Protein AF-A0AAE6W4R7-F1 (afdb_monome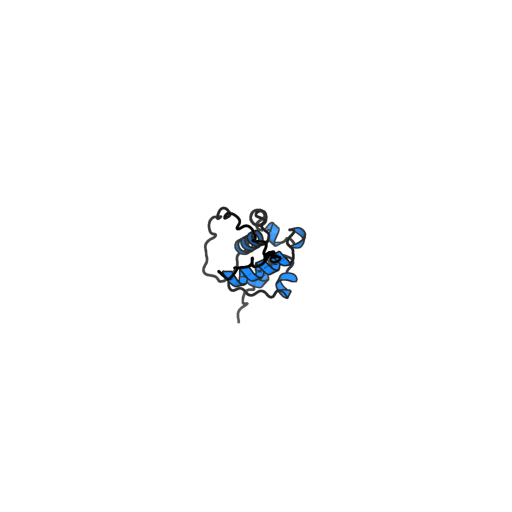r_lite)

Radius of gyration: 25.44 Å; chains: 1; bounding box: 71×33×83 Å

Secondary structure (DSSP, 8-state):
-----PPPPP-----------------PPP----------SS-PPPHHHHHHHHHHHH--THHHHHTTGGGGS-TTTTT--HHHHHHHHHHHHHHH-----HHHHHH--SHHHHHHHHT------

Sequence (125 aa):
MPPVEGPRPRARRRRLQLGRHRRAHPLKPPLPVLPPTEKGPFRMLSSDQLLQILSECSGDEQALAQGDDILDREFEVLGYDSLVLLETSAQLKHRYDIDIPEDVIRDLKTPRAVLEYVNVPASRD

Structure (mmCIF, N/CA/C/O backbone):
data_AF-A0AAE6W4R7-F1
#
_entry.id   AF-A0AAE6W4R7-F1
#
loop_
_atom_site.group_PDB
_atom_site.id
_atom_site.type_symbol
_atom_site.label_atom_id
_atom_site.label_alt_id
_atom_site.label_comp_id
_atom_site.label_asym_id
_atom_site.label_entity_id
_atom_site.label_seq_id
_atom_site.pdbx_PDB_ins_code
_atom_site.Cartn_x
_atom_site.Cartn_y
_atom_site.Cartn_z
_atom_site.occupancy
_atom_site.B_iso_or_equiv
_atom_site.auth_seq_id
_atom_site.auth_comp_id
_atom_site.auth_asym_id
_atom_site.auth_atom_id
_atom_site.pdbx_PDB_model_num
ATOM 1 N N . MET A 1 1 ? 43.402 11.673 67.553 1.00 47.09 1 MET A N 1
ATOM 2 C CA . MET A 1 1 ? 44.033 10.525 66.858 1.00 47.09 1 MET A CA 1
ATOM 3 C C . MET A 1 1 ? 43.258 9.262 67.221 1.00 47.09 1 MET A C 1
ATOM 5 O O . MET A 1 1 ? 43.046 9.110 68.418 1.00 47.09 1 MET A O 1
ATOM 9 N N . PRO A 1 2 ? 42.947 8.321 66.305 1.00 62.19 2 PRO A N 1
ATOM 10 C CA . PRO A 1 2 ? 42.557 8.383 64.877 1.00 62.19 2 PRO A CA 1
ATOM 11 C C . PRO A 1 2 ? 41.055 7.904 64.745 1.00 62.19 2 PRO A C 1
ATOM 13 O O . PRO A 1 2 ? 40.407 7.944 65.791 1.00 62.19 2 PRO A O 1
ATOM 16 N N . PRO A 1 3 ? 40.418 7.522 63.598 1.00 56.12 3 PRO A N 1
ATOM 17 C CA . PRO A 1 3 ? 40.922 6.956 62.328 1.00 56.12 3 PRO A CA 1
ATOM 18 C C . PRO A 1 3 ? 40.730 7.882 61.105 1.00 56.12 3 PRO A C 1
ATOM 20 O O . PRO A 1 3 ? 39.707 8.536 60.967 1.00 56.12 3 PRO A O 1
ATOM 23 N N . VAL A 1 4 ? 41.752 8.151 60.285 1.00 61.25 4 VAL A N 1
ATOM 24 C CA . VAL A 1 4 ? 42.178 7.405 59.073 1.00 61.25 4 VAL A CA 1
ATOM 25 C C . VAL A 1 4 ? 41.041 6.942 58.146 1.00 61.25 4 VAL A C 1
ATOM 27 O O . VAL A 1 4 ? 40.741 5.757 58.040 1.00 61.25 4 VAL A O 1
ATOM 30 N N . GLU A 1 5 ? 40.436 7.881 57.416 1.00 57.88 5 GLU A N 1
ATOM 31 C CA . GLU A 1 5 ? 39.630 7.552 56.236 1.00 57.88 5 GLU A CA 1
ATOM 32 C C . GLU A 1 5 ? 40.544 7.207 55.051 1.00 57.88 5 GLU A C 1
ATOM 34 O O . GLU A 1 5 ? 41.251 8.054 54.504 1.00 57.88 5 GLU A O 1
ATOM 39 N N . GLY A 1 6 ? 40.559 5.926 54.681 1.00 59.00 6 GLY A N 1
ATOM 40 C CA . GLY A 1 6 ? 41.247 5.430 53.491 1.00 59.00 6 GLY A CA 1
ATOM 41 C C . GLY A 1 6 ? 40.485 5.756 52.194 1.00 59.00 6 GLY A C 1
ATOM 42 O O . GLY A 1 6 ? 39.254 5.844 52.200 1.00 59.00 6 GLY A O 1
ATOM 43 N N . PRO A 1 7 ? 41.182 5.894 51.051 1.00 59.12 7 PRO A N 1
ATOM 44 C CA . PRO A 1 7 ? 40.552 6.216 49.775 1.00 59.12 7 PRO A CA 1
ATOM 45 C C . PRO A 1 7 ? 39.784 5.008 49.220 1.00 59.12 7 PRO A C 1
ATOM 47 O O . PRO A 1 7 ? 40.358 3.943 48.985 1.00 59.12 7 PRO A O 1
ATOM 50 N N . ARG A 1 8 ? 38.476 5.167 48.979 1.00 59.31 8 ARG A N 1
ATOM 51 C CA . ARG A 1 8 ? 37.657 4.142 48.310 1.00 59.31 8 ARG A CA 1
ATOM 52 C C . ARG A 1 8 ? 37.778 4.213 46.775 1.00 59.31 8 ARG A C 1
ATOM 54 O O . ARG A 1 8 ? 37.977 5.293 46.218 1.00 59.31 8 ARG A O 1
ATOM 61 N N . PRO A 1 9 ? 37.689 3.061 46.081 1.00 50.75 9 PRO A N 1
ATOM 62 C CA . PRO A 1 9 ? 38.210 2.879 44.732 1.00 50.75 9 PRO A CA 1
ATOM 63 C C . PRO A 1 9 ? 37.254 3.293 43.607 1.00 50.75 9 PRO A C 1
ATOM 65 O O . PRO A 1 9 ? 36.036 3.386 43.747 1.00 50.75 9 PRO A O 1
ATOM 68 N N . ARG A 1 10 ? 37.879 3.478 42.441 1.00 58.97 10 ARG A N 1
ATOM 69 C CA . ARG A 1 10 ? 37.306 3.765 41.125 1.00 58.97 10 ARG A CA 1
ATOM 70 C C . ARG A 1 10 ? 36.245 2.740 40.711 1.00 58.97 10 ARG A C 1
ATOM 72 O O . ARG A 1 10 ? 36.539 1.552 40.637 1.00 58.97 10 ARG A O 1
ATOM 79 N N . ALA A 1 11 ? 35.090 3.218 40.250 1.00 56.66 11 ALA A N 1
ATOM 80 C CA . ALA A 1 11 ? 34.191 2.445 39.396 1.00 56.66 11 ALA A CA 1
ATOM 81 C C . ALA A 1 11 ? 34.056 3.142 38.035 1.00 56.66 11 ALA A C 1
ATOM 83 O O . ALA A 1 11 ? 33.323 4.117 37.870 1.00 56.66 11 ALA A O 1
ATOM 84 N N . ARG A 1 12 ? 34.791 2.631 37.039 1.00 60.03 12 ARG A N 1
ATOM 85 C CA . ARG A 1 12 ? 34.589 2.959 35.624 1.00 60.03 12 ARG A CA 1
ATOM 86 C C . ARG A 1 12 ? 33.210 2.451 35.210 1.00 60.03 12 ARG A C 1
ATOM 88 O O . ARG A 1 12 ? 33.042 1.257 34.978 1.00 60.03 12 ARG A O 1
ATOM 95 N N . ARG A 1 13 ? 32.231 3.341 35.056 1.00 60.12 13 ARG A N 1
ATOM 96 C CA . ARG A 1 13 ? 30.986 2.996 34.360 1.00 60.12 13 ARG A CA 1
ATOM 97 C C . ARG A 1 13 ? 31.240 3.021 32.854 1.00 60.12 13 ARG A C 1
ATOM 99 O O . ARG A 1 13 ? 31.055 4.036 32.194 1.00 60.12 13 ARG A O 1
ATOM 106 N N . ARG A 1 14 ? 31.687 1.883 32.311 1.00 59.06 14 ARG A N 1
ATOM 107 C CA . ARG A 1 14 ? 31.520 1.576 30.886 1.00 59.06 14 ARG A CA 1
ATOM 108 C C . ARG A 1 14 ? 30.021 1.444 30.633 1.00 59.06 14 ARG A C 1
ATOM 110 O O . ARG A 1 14 ? 29.432 0.427 30.985 1.00 59.06 14 ARG A O 1
ATOM 117 N N . ARG A 1 15 ? 29.402 2.463 30.040 1.00 55.38 15 ARG A N 1
ATOM 118 C CA . ARG A 1 15 ? 28.054 2.331 29.487 1.00 55.38 15 ARG A CA 1
ATOM 119 C C . ARG A 1 15 ? 28.188 1.928 28.021 1.00 55.38 15 ARG A C 1
ATOM 121 O O . ARG A 1 15 ? 28.287 2.771 27.141 1.00 55.38 15 ARG A O 1
ATOM 128 N N . LEU A 1 16 ? 28.254 0.621 27.790 1.00 59.44 16 LEU A N 1
ATOM 129 C CA . LEU A 1 16 ? 27.913 0.035 26.500 1.00 59.44 16 LEU A CA 1
ATOM 130 C C . LEU A 1 16 ? 26.386 0.038 26.422 1.00 59.44 16 LEU A C 1
ATOM 132 O O . LEU A 1 16 ? 25.736 -0.701 27.155 1.00 59.44 16 LEU A O 1
ATOM 136 N N . GLN A 1 17 ? 25.820 0.877 25.561 1.00 61.31 17 GLN A N 1
ATOM 137 C CA . GLN A 1 17 ? 24.453 0.690 25.088 1.00 61.31 17 GLN A CA 1
ATOM 138 C C . GLN A 1 17 ? 24.525 0.523 23.571 1.00 61.31 17 GLN A C 1
ATOM 140 O O . GLN A 1 17 ? 24.413 1.477 22.808 1.00 61.31 17 GLN A O 1
ATOM 145 N N . LEU A 1 18 ? 24.780 -0.716 23.151 1.00 58.44 18 LEU A N 1
ATOM 146 C CA . LEU A 1 18 ? 24.362 -1.183 21.837 1.00 58.44 18 LEU A CA 1
ATOM 147 C C . LEU A 1 18 ? 22.838 -1.356 21.858 1.00 58.44 18 LEU A C 1
ATOM 149 O O . LEU A 1 18 ? 22.278 -1.812 22.855 1.00 58.44 18 LEU A O 1
ATOM 153 N N . GLY A 1 19 ? 22.203 -1.088 20.719 1.00 52.12 19 GLY A N 1
ATOM 154 C CA . GLY A 1 19 ? 20.926 -1.704 20.376 1.00 52.12 19 GLY A CA 1
ATOM 155 C C . GLY A 1 19 ? 19.719 -0.782 20.454 1.00 52.12 19 GLY A C 1
ATOM 156 O O . GLY A 1 19 ? 18.986 -0.779 21.437 1.00 52.12 19 GLY A O 1
ATOM 157 N N . ARG A 1 20 ? 19.438 -0.103 19.342 1.00 56.41 20 ARG A N 1
ATOM 158 C CA . ARG A 1 20 ? 18.262 -0.415 18.516 1.00 56.41 20 ARG A CA 1
ATOM 159 C C . ARG A 1 20 ? 18.258 0.503 17.304 1.00 56.41 20 ARG A C 1
ATOM 161 O O . ARG A 1 20 ? 17.867 1.661 17.379 1.00 56.41 20 ARG A O 1
ATOM 168 N N . HIS A 1 21 ? 18.651 -0.061 16.169 1.00 46.41 21 HIS A N 1
ATOM 169 C CA . HIS A 1 21 ? 18.210 0.428 14.874 1.00 46.41 21 HIS A CA 1
ATOM 170 C C . HIS A 1 21 ? 16.686 0.270 14.809 1.00 46.41 21 HIS A C 1
ATOM 172 O O . HIS A 1 21 ? 16.173 -0.732 14.328 1.00 46.41 21 HIS A O 1
ATOM 178 N N . ARG A 1 22 ? 15.941 1.246 15.321 1.00 54.59 22 ARG A N 1
ATOM 179 C CA . ARG A 1 22 ? 14.699 1.623 14.660 1.00 54.59 22 ARG A CA 1
ATOM 180 C C . ARG A 1 22 ? 15.102 2.765 13.757 1.00 54.59 22 ARG A C 1
ATOM 182 O O . ARG A 1 22 ? 15.336 3.868 14.241 1.00 54.59 22 ARG A O 1
ATOM 189 N N . ARG A 1 23 ? 15.291 2.469 12.467 1.00 48.03 23 ARG A N 1
ATOM 190 C CA . ARG A 1 23 ? 15.299 3.519 11.452 1.00 48.03 23 ARG A CA 1
ATOM 191 C C . ARG A 1 23 ? 13.965 4.235 11.629 1.00 48.03 23 ARG A C 1
ATOM 193 O O . ARG A 1 23 ? 12.925 3.682 11.293 1.00 48.03 23 ARG A O 1
ATOM 200 N N . ALA A 1 24 ? 13.997 5.399 12.268 1.00 45.59 24 ALA A N 1
ATOM 201 C CA . ALA A 1 24 ? 12.928 6.357 12.125 1.00 45.59 24 ALA A CA 1
ATOM 202 C C . ALA A 1 24 ? 12.876 6.632 10.623 1.00 45.59 24 ALA A C 1
ATOM 204 O O . ALA A 1 24 ? 13.815 7.212 10.077 1.00 45.59 24 ALA A O 1
ATOM 205 N N . HIS A 1 25 ? 11.854 6.105 9.947 1.00 51.81 25 HIS A N 1
ATOM 206 C CA . HIS A 1 25 ? 11.508 6.608 8.630 1.00 51.81 25 HIS A CA 1
ATOM 207 C C . HIS A 1 25 ? 11.359 8.123 8.812 1.00 51.81 25 HIS A C 1
ATOM 209 O O . HIS A 1 25 ? 10.633 8.535 9.724 1.00 51.81 25 HIS A O 1
ATOM 215 N N . PRO A 1 26 ? 12.114 8.953 8.072 1.00 51.34 26 PRO A N 1
ATOM 216 C CA . PRO A 1 26 ? 11.939 10.389 8.168 1.00 51.34 26 PRO A CA 1
ATOM 217 C C . PRO A 1 26 ? 10.465 10.664 7.876 1.00 51.34 26 PRO A C 1
ATOM 219 O O . PRO A 1 26 ? 9.959 10.233 6.843 1.00 51.34 26 PRO A O 1
ATOM 222 N N . LEU A 1 27 ? 9.769 11.301 8.820 1.00 48.06 27 LEU A N 1
ATOM 223 C CA . LEU A 1 27 ? 8.445 11.863 8.584 1.00 48.06 27 LEU A CA 1
ATOM 224 C C . LEU A 1 27 ? 8.618 12.856 7.434 1.00 48.06 27 LEU A C 1
ATOM 226 O O . LEU A 1 27 ? 9.220 13.917 7.610 1.00 48.06 27 LEU A O 1
ATOM 230 N N . LYS A 1 28 ? 8.208 12.435 6.238 1.00 50.22 28 LYS A N 1
ATOM 231 C CA . LYS A 1 28 ? 8.316 13.222 5.014 1.00 50.22 28 LYS A CA 1
ATOM 232 C C . LYS A 1 28 ? 7.352 14.406 5.119 1.00 50.22 28 LYS A C 1
ATOM 234 O O . LYS A 1 28 ? 6.276 14.245 5.701 1.00 50.22 28 LYS A O 1
ATOM 239 N N . PRO A 1 29 ? 7.736 15.593 4.620 1.00 45.16 29 PRO A N 1
ATOM 240 C CA . PRO A 1 29 ? 6.825 16.728 4.550 1.00 45.16 29 PRO A CA 1
ATOM 241 C C . PRO A 1 29 ? 5.558 16.321 3.780 1.00 45.16 29 PRO A C 1
ATOM 243 O O . PRO A 1 29 ? 5.651 15.494 2.872 1.00 45.16 29 PRO A O 1
ATOM 246 N N . PRO A 1 30 ? 4.377 16.849 4.141 1.00 43.53 30 PRO A N 1
ATOM 247 C CA . PRO A 1 30 ? 3.149 16.495 3.452 1.00 43.53 30 PRO A CA 1
ATOM 248 C C . PRO A 1 30 ? 3.242 16.937 1.989 1.00 43.53 30 PRO A C 1
ATOM 250 O O . PRO A 1 30 ? 3.481 18.111 1.700 1.00 43.53 30 PRO A O 1
ATOM 253 N N . LEU A 1 31 ? 3.046 15.973 1.090 1.00 47.03 31 LEU A N 1
ATOM 254 C CA . LEU A 1 31 ? 2.743 16.193 -0.321 1.00 47.03 31 LEU A CA 1
ATOM 255 C C . LEU A 1 31 ? 1.668 17.283 -0.484 1.00 47.03 31 LEU A C 1
ATOM 257 O O . LEU A 1 31 ? 0.770 17.382 0.362 1.00 47.03 31 LEU A O 1
ATOM 261 N N . PRO A 1 32 ? 1.702 18.077 -1.571 1.00 42.06 32 PRO A N 1
ATOM 262 C CA . PRO A 1 32 ? 0.595 18.955 -1.912 1.00 42.06 32 PRO A CA 1
ATOM 263 C C . PRO A 1 32 ? -0.669 18.106 -2.050 1.00 42.06 32 PRO A C 1
ATOM 265 O O . PRO A 1 32 ? -0.769 17.241 -2.916 1.00 42.06 32 PRO A O 1
ATOM 268 N N . VAL A 1 33 ? -1.620 18.344 -1.148 1.00 50.50 33 VAL A N 1
ATOM 269 C CA . VAL A 1 33 ? -2.954 17.754 -1.190 1.00 50.50 33 VAL A CA 1
ATOM 270 C C . VAL A 1 33 ? -3.592 18.124 -2.530 1.00 50.50 33 VAL A C 1
ATOM 272 O O . VAL A 1 33 ? -3.982 19.269 -2.757 1.00 50.50 33 VAL A O 1
ATOM 275 N N . LEU A 1 34 ? -3.642 17.155 -3.445 1.00 46.69 34 LEU A N 1
ATOM 276 C CA . LEU A 1 34 ? -4.486 17.231 -4.631 1.00 46.69 34 LEU A CA 1
ATOM 277 C C . LEU A 1 34 ? -5.934 17.465 -4.165 1.00 46.69 34 LEU A C 1
ATOM 279 O O . LEU A 1 34 ? -6.308 16.988 -3.086 1.00 46.69 34 LEU A O 1
ATOM 283 N N . PRO A 1 35 ? -6.746 18.236 -4.913 1.00 46.09 35 PRO A N 1
ATOM 284 C CA . PRO A 1 35 ? -8.115 18.516 -4.507 1.00 46.09 35 PRO A CA 1
ATOM 285 C C . PRO A 1 35 ? -8.848 17.191 -4.253 1.00 46.09 35 PRO A C 1
ATOM 287 O O . PRO A 1 35 ? -8.698 16.262 -5.048 1.00 46.09 35 PRO A O 1
ATOM 290 N N . PRO A 1 36 ? -9.611 17.076 -3.153 1.00 45.88 36 PRO A N 1
ATOM 291 C CA . PRO A 1 36 ? -10.269 15.832 -2.799 1.00 45.88 36 PRO A CA 1
ATOM 292 C C . PRO A 1 36 ? -11.240 15.459 -3.918 1.00 45.88 36 PRO A C 1
ATOM 294 O O . PRO A 1 36 ? -12.256 16.126 -4.108 1.00 45.88 36 PRO A O 1
ATOM 297 N N . THR A 1 37 ? -10.935 14.387 -4.650 1.00 46.34 37 THR A N 1
ATOM 298 C CA . THR A 1 37 ? -11.946 13.682 -5.435 1.00 46.34 37 THR A CA 1
ATOM 299 C C . THR A 1 37 ? -13.064 13.317 -4.470 1.00 46.34 37 THR A C 1
ATOM 301 O O . THR A 1 37 ? -12.818 12.711 -3.423 1.00 46.34 37 THR A O 1
ATOM 304 N N . GLU A 1 38 ? -14.260 13.802 -4.777 1.00 47.88 38 GLU A N 1
ATOM 305 C CA . GLU A 1 38 ? -15.413 13.851 -3.892 1.00 47.88 3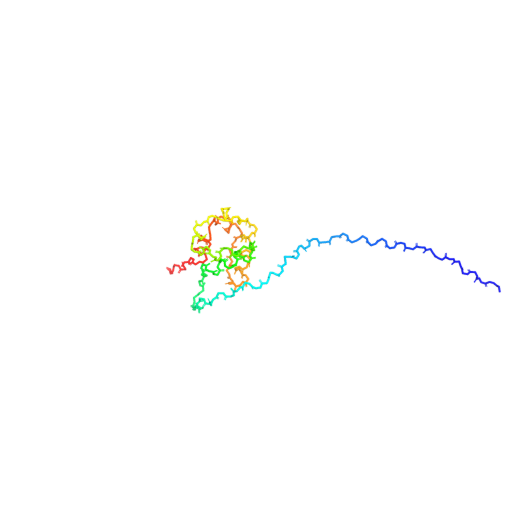8 GLU A CA 1
ATOM 306 C C . GLU A 1 38 ? -15.614 12.532 -3.132 1.00 47.88 38 GLU A C 1
ATOM 308 O O . GLU A 1 38 ? -15.723 11.455 -3.719 1.00 47.88 38 GLU A O 1
ATOM 313 N N . LYS A 1 39 ? -15.633 12.622 -1.796 1.00 46.28 39 LYS A N 1
ATOM 314 C CA . LYS A 1 39 ? -15.920 11.514 -0.878 1.00 46.28 39 LYS A CA 1
ATOM 315 C C . LYS A 1 39 ? -17.377 11.079 -1.075 1.00 46.28 39 LYS A C 1
ATOM 317 O O . LYS A 1 39 ? -18.267 11.514 -0.348 1.00 46.28 39 LYS A O 1
ATOM 322 N N . GLY A 1 40 ? -17.624 10.248 -2.082 1.00 46.09 40 GLY A N 1
ATOM 323 C CA . GLY A 1 40 ? -18.909 9.592 -2.286 1.00 46.09 40 GLY A CA 1
ATOM 324 C C . GLY A 1 40 ? -19.189 8.578 -1.166 1.00 46.09 40 GLY A C 1
ATOM 325 O O . GLY A 1 40 ? -18.258 7.934 -0.677 1.00 46.09 40 GLY A O 1
ATOM 326 N N . PRO A 1 41 ? -20.450 8.405 -0.735 1.00 42.66 41 PRO A N 1
ATOM 327 C CA . PRO A 1 41 ? -20.826 7.464 0.312 1.00 42.66 41 PRO A CA 1
ATOM 328 C C . PRO A 1 41 ? -20.895 6.040 -0.254 1.00 42.66 41 PRO A C 1
ATOM 330 O O . PRO A 1 41 ? -21.966 5.459 -0.342 1.00 42.66 41 PRO A O 1
ATOM 333 N N . PHE A 1 42 ? -19.765 5.465 -0.657 1.00 45.72 42 PHE A N 1
ATOM 334 C CA . PHE A 1 42 ? -19.658 4.034 -0.931 1.00 45.72 42 PHE A CA 1
ATOM 335 C C . PHE A 1 42 ? -18.307 3.542 -0.425 1.00 45.72 42 PHE A C 1
ATOM 337 O O . PHE A 1 42 ? -17.287 4.195 -0.610 1.00 45.72 42 PHE A O 1
ATOM 344 N N . ARG A 1 43 ? -18.315 2.394 0.255 1.00 61.75 43 ARG A N 1
ATOM 345 C CA . ARG A 1 43 ? -17.183 1.714 0.915 1.00 61.75 43 ARG A CA 1
ATOM 346 C C . ARG A 1 43 ? -16.104 1.217 -0.081 1.00 61.75 43 ARG A C 1
ATOM 348 O O . ARG A 1 43 ? -15.413 0.250 0.202 1.00 61.75 43 ARG A O 1
ATOM 355 N N . MET A 1 44 ? -16.001 1.836 -1.253 1.00 68.94 44 MET A N 1
ATOM 356 C CA . MET A 1 44 ? -15.129 1.454 -2.358 1.00 68.94 44 MET A CA 1
ATOM 357 C C . MET A 1 44 ? -13.827 2.247 -2.293 1.00 68.94 44 MET A C 1
ATOM 359 O O . MET A 1 44 ? -13.821 3.452 -2.037 1.00 68.94 44 MET A O 1
ATOM 363 N N . LEU A 1 45 ? -12.718 1.554 -2.498 1.00 83.12 45 LEU A N 1
ATOM 364 C CA . LEU A 1 45 ? -11.387 2.128 -2.463 1.00 83.12 45 LEU A CA 1
ATOM 365 C C . LEU A 1 45 ? -11.013 2.619 -3.862 1.00 83.12 45 LEU A C 1
ATOM 367 O O . LEU A 1 45 ? -10.928 1.829 -4.798 1.00 83.12 45 LEU A O 1
ATOM 371 N N . SER A 1 46 ? -10.805 3.924 -4.019 1.00 86.69 46 SER A N 1
ATOM 372 C CA . SER A 1 46 ? -10.428 4.507 -5.311 1.00 86.69 46 SER A CA 1
ATOM 373 C C . SER A 1 46 ? -8.977 4.193 -5.684 1.00 86.69 46 SER A C 1
ATOM 375 O O . SER A 1 46 ? -8.121 4.038 -4.811 1.00 86.69 46 SER A O 1
ATOM 377 N N . SER A 1 47 ? -8.675 4.191 -6.984 1.00 86.75 47 SER A N 1
ATOM 378 C CA . SER A 1 47 ? -7.308 4.036 -7.495 1.00 86.75 47 SER A CA 1
ATOM 379 C C . SER A 1 47 ? -6.345 5.083 -6.947 1.00 86.75 47 SER A C 1
ATOM 381 O O . SER A 1 47 ? -5.287 4.724 -6.445 1.00 86.75 47 SER A O 1
ATOM 383 N N . ASP A 1 48 ? -6.748 6.354 -6.942 1.00 85.19 48 ASP A N 1
ATOM 384 C CA . ASP A 1 48 ? -5.965 7.452 -6.360 1.00 85.19 48 ASP A CA 1
ATOM 385 C C . ASP A 1 48 ? -5.597 7.190 -4.891 1.00 85.19 48 ASP A C 1
ATOM 387 O O . ASP A 1 48 ? -4.441 7.320 -4.501 1.00 85.19 48 ASP A O 1
ATOM 391 N N . GLN A 1 49 ? -6.552 6.712 -4.087 1.00 86.50 49 GLN A N 1
ATOM 392 C CA . GLN A 1 49 ? -6.322 6.395 -2.676 1.00 86.50 49 GLN A CA 1
ATOM 393 C C . GLN A 1 49 ? -5.289 5.266 -2.513 1.00 86.50 49 GLN A C 1
ATOM 395 O O . GLN A 1 49 ? -4.431 5.350 -1.637 1.00 86.50 49 GLN A O 1
ATOM 400 N N . LEU A 1 50 ? -5.334 4.227 -3.358 1.00 88.44 50 LEU A N 1
ATOM 401 C CA . LEU A 1 50 ? -4.315 3.174 -3.351 1.00 88.44 50 LEU A CA 1
ATOM 402 C C . LEU A 1 50 ? -2.941 3.722 -3.763 1.00 88.44 50 LEU A C 1
ATOM 404 O O . LEU A 1 50 ? -1.944 3.415 -3.111 1.00 88.44 50 LEU A O 1
ATOM 408 N N . LEU A 1 51 ? -2.885 4.548 -4.811 1.00 87.69 51 LEU A N 1
ATOM 409 C CA . LEU A 1 51 ? -1.646 5.173 -5.282 1.00 87.69 51 LEU A CA 1
ATOM 410 C C . LEU A 1 51 ? -1.044 6.115 -4.240 1.00 87.69 51 LEU A C 1
ATOM 412 O O . LEU A 1 51 ? 0.177 6.153 -4.095 1.00 87.69 51 LEU A O 1
ATOM 416 N N . GLN A 1 52 ? -1.877 6.818 -3.468 1.00 85.81 52 GLN A N 1
ATOM 417 C CA . GLN A 1 52 ? -1.413 7.622 -2.341 1.00 85.81 52 GLN A CA 1
ATOM 418 C C . GLN A 1 52 ? -0.710 6.744 -1.307 1.00 85.81 52 GLN A C 1
ATOM 420 O O . GLN A 1 52 ? 0.414 7.050 -0.920 1.00 85.81 52 GLN A O 1
ATOM 425 N N . ILE A 1 53 ? -1.320 5.625 -0.909 1.00 88.19 53 ILE A N 1
ATOM 426 C CA . ILE A 1 53 ? -0.724 4.717 0.080 1.00 88.19 53 ILE A CA 1
ATOM 427 C C . ILE A 1 53 ? 0.578 4.111 -0.457 1.00 88.19 53 ILE A C 1
ATOM 429 O O . ILE A 1 53 ? 1.577 4.091 0.257 1.00 88.19 53 ILE A O 1
ATOM 433 N N . LEU A 1 54 ? 0.598 3.664 -1.717 1.00 87.06 54 LEU A N 1
ATOM 434 C CA . LEU A 1 54 ? 1.806 3.134 -2.357 1.00 87.06 54 LEU A CA 1
ATOM 435 C C . LEU A 1 54 ? 2.926 4.180 -2.399 1.00 87.06 54 LEU A C 1
ATOM 437 O O . LEU A 1 54 ? 4.075 3.862 -2.088 1.00 87.06 54 LEU A O 1
ATOM 441 N N . SER A 1 55 ? 2.594 5.433 -2.717 1.00 85.88 55 SER A N 1
ATOM 442 C CA . SER A 1 55 ? 3.536 6.550 -2.687 1.00 85.88 55 SER A CA 1
ATOM 443 C C . SER A 1 55 ? 4.060 6.820 -1.276 1.00 85.88 55 SER A C 1
ATOM 445 O O . SER A 1 55 ? 5.263 6.997 -1.092 1.00 85.88 55 SER A O 1
ATOM 447 N N . GLU A 1 56 ? 3.203 6.768 -0.255 1.00 84.88 56 GLU A N 1
ATOM 448 C CA . GLU A 1 56 ? 3.612 6.924 1.143 1.00 84.88 56 GLU A CA 1
ATOM 449 C C . GLU A 1 56 ? 4.545 5.789 1.603 1.00 84.88 56 GLU A C 1
ATOM 451 O O . GLU A 1 56 ? 5.585 6.057 2.213 1.00 84.88 56 GLU A O 1
ATOM 456 N N . CYS A 1 57 ? 4.205 4.536 1.282 1.00 86.00 57 CYS A N 1
ATOM 457 C CA . CYS A 1 57 ? 4.944 3.338 1.686 1.00 86.00 57 CYS A CA 1
ATOM 458 C C . CYS A 1 57 ? 6.277 3.186 0.942 1.00 86.00 57 CYS A C 1
ATOM 460 O O . CYS A 1 57 ? 7.307 2.921 1.560 1.00 86.00 57 CYS A O 1
ATOM 462 N N . SER A 1 58 ? 6.284 3.379 -0.377 1.00 83.38 58 SER A N 1
ATOM 463 C CA . SER A 1 58 ? 7.511 3.347 -1.181 1.00 83.38 58 SER A CA 1
ATOM 464 C C . SER A 1 58 ? 8.332 4.616 -1.025 1.00 83.38 58 SER A C 1
ATOM 466 O O . SER A 1 58 ? 9.542 4.629 -1.256 1.00 83.38 58 SER A O 1
ATOM 468 N N . GLY A 1 59 ? 7.674 5.715 -0.670 1.00 80.12 59 GLY A N 1
ATOM 469 C CA . GLY A 1 59 ? 8.287 7.019 -0.678 1.00 80.12 59 GLY A CA 1
ATOM 470 C C . GLY A 1 59 ? 8.455 7.676 -2.027 1.00 80.12 59 GLY A C 1
ATOM 471 O O . GLY A 1 59 ? 9.222 8.635 -2.093 1.00 80.12 59 GLY A O 1
ATOM 472 N N . ASP A 1 60 ? 7.805 7.134 -3.048 1.00 76.31 60 ASP A N 1
ATOM 473 C CA . ASP A 1 60 ? 7.930 7.581 -4.420 1.00 76.31 60 ASP A CA 1
ATOM 474 C C . ASP A 1 60 ? 6.672 8.350 -4.831 1.00 76.31 60 ASP A C 1
ATOM 476 O O . ASP A 1 60 ? 5.576 7.800 -4.924 1.00 76.31 60 ASP A O 1
ATOM 480 N N . GLU A 1 61 ? 6.817 9.658 -5.022 1.00 71.81 61 GLU A N 1
ATOM 481 C CA . GLU A 1 61 ? 5.719 10.572 -5.364 1.00 71.81 61 GLU A CA 1
ATOM 482 C C . GLU A 1 61 ? 5.332 10.475 -6.849 1.00 71.81 61 GLU A C 1
ATOM 484 O O . GLU A 1 61 ? 4.264 10.949 -7.239 1.00 71.81 61 GLU A O 1
ATOM 489 N N . GLN A 1 62 ? 6.157 9.823 -7.685 1.00 69.38 62 GLN A N 1
ATOM 490 C CA . GLN A 1 62 ? 5.877 9.659 -9.115 1.00 69.38 62 GLN A CA 1
ATOM 491 C C . GLN A 1 62 ? 4.692 8.724 -9.353 1.00 69.38 62 GLN A C 1
ATOM 493 O O . GLN A 1 62 ? 4.019 8.850 -10.374 1.00 69.38 62 GLN A O 1
ATOM 498 N N . ALA A 1 63 ? 4.390 7.842 -8.398 1.00 70.19 63 ALA A N 1
ATOM 499 C CA . ALA A 1 63 ? 3.246 6.939 -8.452 1.00 70.19 63 ALA A CA 1
ATOM 500 C C . ALA A 1 63 ? 1.929 7.675 -8.750 1.00 70.19 63 ALA A C 1
ATOM 502 O O . ALA A 1 63 ? 1.153 7.260 -9.607 1.00 70.19 63 ALA A O 1
ATOM 503 N N . LEU A 1 64 ? 1.717 8.818 -8.089 1.00 69.75 64 LEU A N 1
ATOM 504 C CA . LEU A 1 64 ? 0.529 9.657 -8.266 1.00 69.75 64 LEU A CA 1
ATOM 505 C C . LEU A 1 64 ? 0.528 10.390 -9.611 1.00 69.75 64 LEU A C 1
ATOM 507 O O . LEU A 1 64 ? -0.530 10.616 -10.190 1.00 69.75 64 LEU A O 1
ATOM 511 N N . ALA A 1 65 ? 1.708 10.733 -10.130 1.00 74.00 65 ALA A N 1
ATOM 512 C CA . ALA A 1 65 ? 1.848 11.392 -11.425 1.00 74.00 65 ALA A CA 1
ATOM 513 C C . ALA A 1 65 ? 1.599 10.440 -12.611 1.00 74.00 65 ALA A C 1
ATOM 515 O O . ALA A 1 65 ? 1.221 10.899 -13.686 1.00 74.00 65 ALA A O 1
ATOM 516 N N . GLN A 1 66 ? 1.815 9.130 -12.431 1.00 72.88 66 GLN A N 1
ATOM 517 C CA . GLN A 1 66 ? 1.564 8.108 -13.457 1.00 72.88 66 GLN A CA 1
ATOM 518 C C . GLN A 1 66 ? 0.072 7.747 -13.596 1.00 72.88 66 GLN A C 1
ATOM 520 O O . GLN A 1 66 ? -0.352 7.328 -14.672 1.00 72.88 66 GLN A O 1
ATOM 525 N N . GLY A 1 67 ? -0.736 7.940 -12.547 1.00 74.81 67 GLY A N 1
ATOM 526 C CA . GLY A 1 67 ? -2.194 7.807 -12.612 1.00 74.81 67 GLY A CA 1
ATOM 527 C C . GLY A 1 67 ? -2.678 6.402 -12.988 1.00 74.81 67 GLY A C 1
ATOM 528 O O . GLY A 1 67 ? -2.497 5.45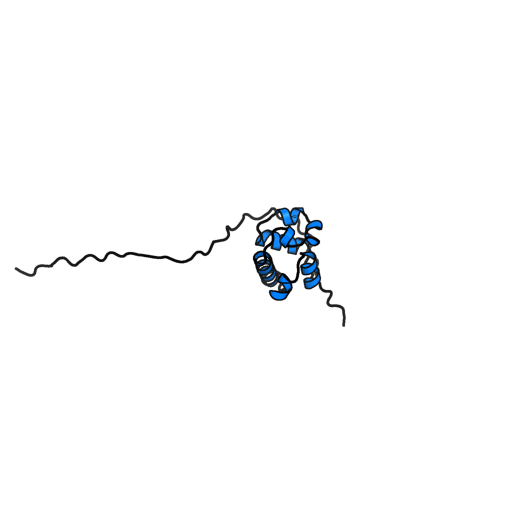9 -12.230 1.00 74.81 67 GLY A O 1
ATOM 529 N N . ASP A 1 68 ? -3.338 6.255 -14.136 1.00 77.50 68 ASP A N 1
ATOM 530 C CA . ASP A 1 68 ? -3.936 4.975 -14.550 1.00 77.50 68 ASP A CA 1
ATOM 531 C C . ASP A 1 68 ? -2.893 3.986 -15.106 1.00 77.50 68 ASP A C 1
ATOM 533 O O . ASP A 1 68 ? -3.005 2.786 -14.885 1.00 77.50 68 ASP A O 1
ATOM 537 N N . ASP A 1 69 ? -1.815 4.477 -15.736 1.00 84.00 69 ASP A N 1
ATOM 538 C CA . ASP A 1 69 ? -0.792 3.625 -16.376 1.00 84.00 69 ASP A CA 1
ATOM 539 C C . ASP A 1 69 ? -0.097 2.712 -15.356 1.00 84.00 69 ASP A C 1
ATOM 541 O O . ASP A 1 69 ? 0.160 1.540 -15.620 1.00 84.00 69 ASP A O 1
ATOM 545 N N . ILE A 1 70 ? 0.146 3.234 -14.148 1.00 86.69 70 ILE A N 1
ATOM 546 C CA . ILE A 1 70 ? 0.759 2.488 -13.046 1.00 86.69 70 ILE A CA 1
ATOM 547 C C . ILE A 1 70 ? -0.146 1.366 -12.520 1.00 86.69 70 ILE A C 1
ATOM 549 O O . ILE A 1 70 ? 0.374 0.380 -12.006 1.00 86.69 70 ILE A O 1
ATOM 553 N N . LEU A 1 71 ? -1.473 1.461 -12.676 1.00 87.31 71 LEU A N 1
ATOM 554 C CA . LEU A 1 71 ? -2.405 0.436 -12.194 1.00 87.31 71 LEU A CA 1
ATOM 5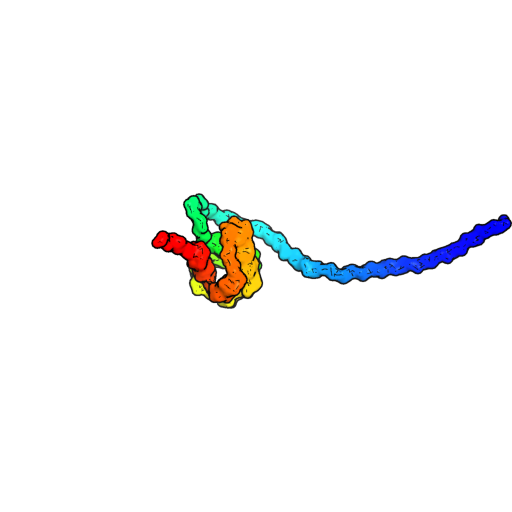55 C C . LEU A 1 71 ? -2.248 -0.886 -12.946 1.00 87.31 71 LEU A C 1
ATOM 557 O O . LEU A 1 71 ? -2.393 -1.947 -12.339 1.00 87.31 71 LEU A O 1
ATOM 561 N N . ASP A 1 72 ? -1.925 -0.819 -14.236 1.00 89.19 72 ASP A N 1
ATOM 562 C CA . ASP A 1 72 ? -1.697 -1.982 -15.094 1.00 89.19 72 ASP A CA 1
ATOM 563 C C . ASP A 1 72 ? -0.232 -2.455 -15.085 1.00 89.19 72 ASP A C 1
ATOM 565 O O . ASP A 1 72 ? 0.099 -3.470 -15.702 1.00 89.19 72 ASP A O 1
ATOM 569 N N . ARG A 1 73 ? 0.660 -1.760 -14.364 1.00 89.94 73 ARG A N 1
ATOM 570 C CA . ARG A 1 73 ? 2.067 -2.154 -14.235 1.00 89.94 73 ARG A CA 1
ATOM 571 C C . ARG A 1 73 ? 2.301 -3.071 -13.049 1.00 89.94 73 ARG A C 1
ATOM 573 O O . ARG A 1 73 ? 1.710 -2.927 -11.980 1.00 89.94 73 ARG A O 1
ATOM 580 N N . GLU A 1 74 ? 3.235 -3.994 -13.237 1.00 90.62 74 GLU A N 1
ATOM 581 C CA . GLU A 1 74 ? 3.677 -4.881 -12.170 1.00 90.62 74 GLU A CA 1
ATOM 582 C C . GLU A 1 74 ? 4.479 -4.121 -11.111 1.00 90.62 74 GLU A C 1
ATOM 584 O O . GLU A 1 74 ? 5.332 -3.290 -11.432 1.00 90.62 74 GLU A O 1
ATOM 589 N N . PHE A 1 75 ? 4.260 -4.461 -9.842 1.00 88.06 75 PHE A N 1
ATOM 590 C CA . PHE A 1 75 ? 4.977 -3.892 -8.705 1.00 88.06 75 PHE A CA 1
ATOM 591 C C . PHE A 1 75 ? 6.502 -4.014 -8.862 1.00 88.06 75 PHE A C 1
ATOM 593 O O . PHE A 1 75 ? 7.219 -3.056 -8.585 1.00 88.06 75 PHE A O 1
ATOM 600 N N . GLU A 1 76 ? 6.995 -5.129 -9.409 1.00 87.25 76 GLU A N 1
ATOM 601 C CA . GLU A 1 76 ? 8.427 -5.337 -9.672 1.00 87.25 76 GLU A CA 1
ATOM 602 C C . GLU A 1 76 ? 8.991 -4.342 -10.702 1.00 87.25 76 GLU A C 1
ATOM 604 O O . GLU A 1 76 ? 10.094 -3.828 -10.528 1.00 87.25 76 GLU A O 1
ATOM 609 N N . VAL A 1 77 ? 8.221 -4.005 -11.745 1.00 87.12 77 VAL A N 1
ATOM 610 C CA . VAL A 1 77 ? 8.616 -3.026 -12.779 1.00 87.12 77 VAL A CA 1
ATOM 611 C C . VAL A 1 77 ? 8.634 -1.604 -12.218 1.00 87.12 77 VAL A C 1
ATOM 613 O O . VAL A 1 77 ? 9.441 -0.775 -12.635 1.00 87.12 77 VAL A O 1
ATOM 616 N N . LEU A 1 78 ? 7.754 -1.329 -11.259 1.00 85.19 78 LEU A N 1
ATOM 617 C CA . LEU A 1 78 ? 7.655 -0.050 -10.559 1.00 85.19 78 LEU A CA 1
ATOM 618 C C . LEU A 1 78 ? 8.716 0.108 -9.458 1.00 85.19 78 LEU A C 1
ATOM 620 O O . LEU A 1 78 ? 8.840 1.185 -8.881 1.00 85.19 78 LEU A O 1
ATOM 624 N N . GLY A 1 79 ? 9.490 -0.944 -9.170 1.00 86.00 79 GLY A N 1
ATOM 625 C CA . GLY A 1 79 ? 10.477 -0.952 -8.090 1.00 86.00 79 GLY A CA 1
ATOM 626 C C . GLY A 1 79 ? 9.859 -1.099 -6.699 1.00 86.00 79 GLY A C 1
ATOM 627 O O . GLY A 1 79 ? 10.499 -0.768 -5.702 1.00 86.00 79 GLY A O 1
ATOM 628 N N . TYR A 1 80 ? 8.620 -1.582 -6.616 1.00 86.81 80 TYR A N 1
ATOM 629 C CA . TYR A 1 80 ? 7.962 -1.878 -5.355 1.00 86.81 80 TYR A CA 1
ATOM 630 C C . TYR A 1 80 ? 8.296 -3.292 -4.893 1.00 86.81 80 TYR A C 1
ATOM 632 O O . TYR A 1 80 ? 7.898 -4.291 -5.490 1.00 86.81 80 TYR A O 1
ATOM 640 N N . ASP A 1 81 ? 9.001 -3.368 -3.771 1.00 85.69 81 ASP A N 1
ATOM 641 C CA . ASP A 1 81 ? 9.296 -4.626 -3.102 1.00 85.69 81 ASP A CA 1
ATOM 642 C C . ASP A 1 81 ? 8.092 -5.173 -2.325 1.00 85.69 81 ASP A C 1
ATOM 644 O O . ASP A 1 81 ? 7.190 -4.445 -1.903 1.00 85.69 81 ASP A O 1
ATOM 648 N N . SER A 1 82 ? 8.152 -6.465 -1.988 1.00 86.19 82 SER A N 1
ATOM 649 C CA . SER A 1 82 ? 7.162 -7.123 -1.124 1.00 86.19 82 SER A CA 1
ATOM 650 C C . SER A 1 82 ? 6.940 -6.394 0.210 1.00 86.19 82 SER A C 1
ATOM 652 O O . SER A 1 82 ? 5.854 -6.504 0.767 1.00 86.19 82 SER A O 1
ATOM 654 N N . LEU A 1 83 ? 7.928 -5.661 0.737 1.00 88.75 83 LEU A N 1
ATOM 655 C CA . LEU A 1 83 ? 7.768 -4.882 1.969 1.00 88.75 83 LEU A CA 1
ATOM 656 C C . LEU A 1 83 ? 6.790 -3.712 1.788 1.00 88.75 83 LEU A C 1
ATOM 658 O O . LEU A 1 83 ? 5.970 -3.471 2.669 1.00 88.75 83 LEU A O 1
ATOM 662 N N . VAL A 1 84 ? 6.853 -3.023 0.644 1.00 89.69 84 VAL A N 1
ATOM 663 C CA . VAL A 1 84 ? 5.946 -1.914 0.312 1.00 89.69 84 VAL A CA 1
ATOM 664 C C . VAL A 1 84 ? 4.513 -2.429 0.231 1.00 89.69 84 VAL A C 1
ATOM 666 O O . VAL A 1 84 ? 3.605 -1.803 0.773 1.00 89.69 84 VAL A O 1
ATOM 669 N N . LEU A 1 85 ? 4.315 -3.605 -0.370 1.00 89.81 85 LEU A N 1
ATOM 670 C CA . LEU A 1 85 ? 3.002 -4.248 -0.480 1.00 89.81 85 LEU A CA 1
ATOM 671 C C . LEU A 1 85 ? 2.417 -4.627 0.886 1.00 89.81 85 LEU A C 1
ATOM 673 O O . LEU A 1 85 ? 1.246 -4.366 1.153 1.00 89.81 85 LEU A O 1
ATOM 677 N N . LEU A 1 86 ? 3.238 -5.182 1.781 1.00 89.62 86 LEU A N 1
ATOM 678 C CA . LEU A 1 86 ? 2.822 -5.535 3.143 1.00 89.62 86 LEU A CA 1
ATOM 679 C C . LEU A 1 86 ? 2.502 -4.299 3.997 1.00 89.62 86 LEU A C 1
ATOM 681 O O . LEU A 1 86 ? 1.547 -4.298 4.770 1.00 89.62 86 LEU A O 1
ATOM 685 N N . GLU A 1 87 ? 3.283 -3.226 3.864 1.00 89.88 87 GLU A N 1
ATOM 686 C CA . GLU A 1 87 ? 2.989 -1.963 4.548 1.00 89.88 87 GLU A CA 1
ATOM 687 C C . GLU A 1 87 ? 1.701 -1.331 3.990 1.00 89.88 87 GLU A C 1
ATOM 689 O O . GLU A 1 87 ? 0.876 -0.822 4.750 1.00 89.88 87 GLU A O 1
ATOM 694 N N . THR A 1 88 ? 1.481 -1.450 2.678 1.00 89.44 88 THR A N 1
ATOM 695 C CA . THR A 1 88 ? 0.257 -1.001 2.003 1.00 89.44 88 THR A CA 1
ATOM 696 C C . THR A 1 88 ? -0.965 -1.743 2.545 1.00 89.44 88 THR A C 1
ATOM 698 O O . THR A 1 88 ? -1.923 -1.091 2.954 1.00 89.44 88 THR A O 1
ATOM 701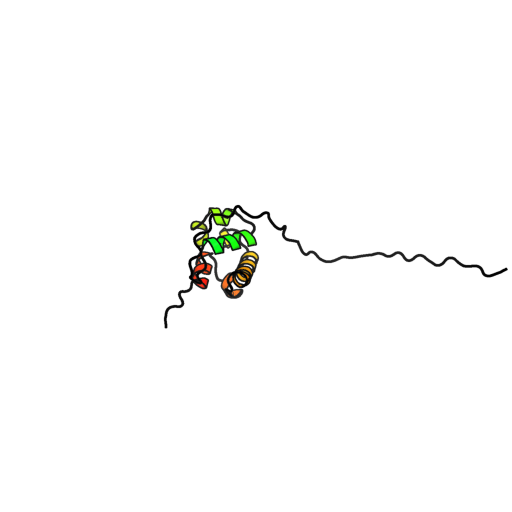 N N . SER A 1 89 ? -0.938 -3.079 2.651 1.00 89.69 89 SER A N 1
ATOM 702 C CA . SER A 1 89 ? -2.056 -3.844 3.234 1.00 89.69 89 SER A CA 1
ATOM 703 C C . SER A 1 89 ? -2.327 -3.469 4.695 1.00 89.69 89 SER A C 1
ATOM 705 O O . SER A 1 89 ? -3.484 -3.328 5.098 1.00 89.69 89 SER A O 1
ATOM 707 N N . ALA A 1 90 ? -1.281 -3.205 5.483 1.00 89.12 90 ALA A N 1
ATOM 708 C CA . ALA A 1 90 ? -1.430 -2.723 6.853 1.00 89.12 90 ALA A CA 1
ATOM 709 C C . ALA A 1 90 ? -2.072 -1.322 6.925 1.00 89.12 90 ALA A C 1
ATOM 711 O O . ALA A 1 90 ? -2.942 -1.084 7.769 1.00 89.12 90 ALA A O 1
ATOM 712 N N . GLN A 1 91 ? -1.687 -0.396 6.038 1.00 88.38 91 GLN A N 1
ATOM 713 C CA . GLN A 1 91 ? -2.297 0.937 5.949 1.00 88.38 91 GLN A CA 1
ATOM 714 C C . GLN A 1 91 ? -3.758 0.869 5.500 1.00 88.38 91 GLN A C 1
ATOM 716 O O . GLN A 1 91 ? -4.598 1.578 6.056 1.00 88.38 91 GLN A O 1
ATOM 721 N N . LEU A 1 92 ? -4.074 -0.009 4.547 1.00 87.19 92 LEU A N 1
ATOM 722 C CA . LEU A 1 92 ? -5.436 -0.260 4.077 1.00 87.19 92 LEU A CA 1
ATOM 723 C C . LEU A 1 92 ? -6.341 -0.726 5.223 1.00 87.19 92 LEU A C 1
ATOM 725 O O . LEU A 1 92 ? -7.407 -0.148 5.446 1.00 87.19 92 LEU A O 1
ATOM 729 N N . LYS A 1 93 ? -5.867 -1.676 6.032 1.00 85.56 93 LYS A N 1
ATOM 730 C CA . LYS A 1 93 ? -6.567 -2.128 7.238 1.00 85.56 93 LYS A CA 1
ATOM 731 C C . LYS A 1 93 ? -6.758 -1.006 8.253 1.00 85.56 93 LYS A C 1
ATOM 733 O O . LYS A 1 93 ? -7.841 -0.849 8.802 1.00 85.56 93 LYS A O 1
ATOM 738 N N . HIS A 1 94 ? -5.725 -0.208 8.509 1.00 84.88 94 HIS A N 1
ATOM 739 C CA . HIS A 1 94 ? -5.788 0.831 9.537 1.00 84.88 94 HIS A CA 1
ATOM 740 C C . HIS A 1 94 ? -6.677 2.024 9.150 1.00 84.88 94 HIS A C 1
ATOM 742 O O . HIS A 1 94 ? -7.394 2.552 9.997 1.00 84.88 94 HIS A O 1
ATOM 748 N N . ARG A 1 95 ? -6.621 2.462 7.885 1.00 84.12 95 ARG A N 1
ATOM 749 C CA . ARG A 1 95 ? -7.314 3.670 7.401 1.00 84.12 95 ARG A CA 1
ATOM 750 C C . ARG A 1 95 ? -8.701 3.385 6.832 1.00 84.12 95 ARG A C 1
ATOM 752 O O . ARG A 1 95 ? -9.586 4.226 6.963 1.00 84.12 95 ARG A O 1
ATOM 759 N N . TYR A 1 96 ? -8.877 2.229 6.196 1.00 82.44 96 TYR A N 1
ATOM 760 C CA . TYR A 1 96 ? -10.094 1.879 5.458 1.00 82.44 96 TYR A CA 1
ATOM 761 C C . TYR A 1 96 ? -10.804 0.640 6.012 1.00 82.44 96 TYR A C 1
ATOM 763 O O . TYR A 1 96 ? -11.880 0.308 5.517 1.00 82.44 96 TYR A O 1
ATOM 771 N N . ASP A 1 97 ? -10.248 -0.008 7.047 1.00 82.88 97 ASP A N 1
ATOM 772 C CA . ASP A 1 97 ? -10.801 -1.228 7.655 1.00 82.88 97 ASP A CA 1
ATOM 773 C C . ASP A 1 97 ? -10.931 -2.372 6.628 1.00 82.88 97 ASP A C 1
ATOM 775 O O . ASP A 1 97 ? -11.878 -3.154 6.631 1.00 82.88 97 ASP A O 1
ATOM 779 N N . ILE A 1 98 ? -9.968 -2.431 5.701 1.00 85.44 98 ILE A N 1
ATOM 780 C CA . ILE A 1 98 ? -9.886 -3.415 4.618 1.00 85.44 98 ILE A CA 1
ATOM 781 C C . ILE A 1 98 ? -8.732 -4.364 4.924 1.00 85.44 98 ILE A C 1
ATOM 783 O O . ILE A 1 98 ? -7.562 -3.989 4.850 1.00 85.44 98 ILE A O 1
ATOM 787 N N . ASP A 1 99 ? -9.070 -5.591 5.313 1.00 85.31 99 ASP A N 1
ATOM 788 C CA . ASP A 1 99 ? -8.096 -6.630 5.636 1.00 85.31 99 ASP A CA 1
ATOM 789 C C . ASP A 1 99 ? -7.720 -7.407 4.371 1.00 85.31 99 ASP A C 1
ATOM 791 O O . ASP A 1 99 ? -8.546 -8.102 3.779 1.00 85.31 99 ASP A O 1
ATOM 795 N N . ILE A 1 100 ? -6.464 -7.268 3.946 1.00 87.25 100 ILE A N 1
ATOM 796 C CA . ILE A 1 100 ? -5.897 -8.051 2.848 1.00 87.25 100 ILE A CA 1
ATOM 797 C C . ILE A 1 100 ? -4.832 -8.974 3.443 1.00 87.25 100 ILE A C 1
ATOM 799 O O . ILE A 1 100 ? -3.862 -8.470 4.022 1.00 87.25 100 ILE A O 1
ATOM 803 N N . PRO A 1 101 ? -4.976 -10.304 3.308 1.00 89.12 101 PRO A N 1
ATOM 804 C CA . PRO A 1 101 ? -3.973 -11.249 3.779 1.00 89.12 101 PRO A CA 1
ATOM 805 C C . PRO A 1 101 ? -2.614 -11.004 3.117 1.00 89.12 101 PRO A C 1
ATOM 807 O O . PRO A 1 101 ? -2.544 -10.656 1.937 1.00 89.12 101 PRO A O 1
ATOM 810 N N . GLU A 1 102 ? -1.527 -11.252 3.848 1.00 86.50 102 GLU A N 1
ATOM 811 C CA . GLU A 1 102 ? -0.170 -11.094 3.312 1.00 86.50 102 GLU A CA 1
ATOM 812 C C . GLU A 1 102 ? 0.127 -12.026 2.128 1.00 86.50 102 GLU A C 1
ATOM 814 O O . GLU A 1 102 ? 0.828 -11.631 1.203 1.00 86.50 102 GLU A O 1
ATOM 819 N N . ASP A 1 103 ? -0.432 -13.236 2.123 1.00 89.44 103 ASP A N 1
ATOM 820 C CA . ASP A 1 103 ? -0.306 -14.171 1.000 1.00 89.44 103 ASP A CA 1
ATOM 821 C C . ASP A 1 103 ? -0.994 -13.612 -0.252 1.00 89.44 103 ASP A C 1
ATOM 823 O O . ASP A 1 103 ? -0.423 -13.610 -1.339 1.00 89.44 103 ASP A O 1
ATOM 827 N N . VAL A 1 104 ? -2.187 -13.032 -0.076 1.00 90.62 104 VAL A N 1
ATOM 828 C CA . VAL A 1 104 ? -2.974 -12.453 -1.170 1.00 90.62 104 VAL A CA 1
ATOM 829 C C . VAL A 1 104 ? -2.277 -11.227 -1.747 1.00 90.62 104 VAL A C 1
ATOM 831 O O . VAL A 1 104 ? -2.042 -11.182 -2.947 1.00 90.62 104 VAL A O 1
ATOM 834 N N . ILE A 1 105 ? -1.877 -10.248 -0.926 1.00 88.44 105 ILE A N 1
ATOM 835 C CA . ILE A 1 105 ? -1.230 -9.022 -1.436 1.00 88.44 105 ILE A CA 1
ATOM 836 C C . ILE A 1 105 ? 0.093 -9.305 -2.168 1.00 88.44 105 ILE A C 1
ATOM 838 O O . ILE A 1 105 ? 0.516 -8.507 -2.996 1.00 88.44 105 ILE A O 1
ATOM 842 N N . ARG A 1 106 ? 0.747 -10.437 -1.879 1.00 87.50 106 ARG A N 1
ATOM 843 C CA . ARG A 1 106 ? 1.976 -10.885 -2.556 1.00 87.50 106 ARG A CA 1
ATOM 844 C C . ARG A 1 106 ? 1.715 -11.604 -3.878 1.00 87.50 106 ARG A C 1
ATOM 846 O O . ARG A 1 106 ? 2.577 -11.576 -4.765 1.00 87.50 106 ARG A O 1
ATOM 853 N N . ASP A 1 107 ? 0.563 -12.256 -3.986 1.00 89.62 107 ASP A N 1
ATOM 854 C CA . ASP A 1 107 ? 0.080 -12.860 -5.225 1.00 89.62 107 ASP A CA 1
ATOM 855 C C . ASP A 1 107 ? -0.388 -11.779 -6.211 1.00 89.62 107 ASP A C 1
ATOM 857 O O . ASP A 1 107 ? -0.119 -11.856 -7.409 1.00 89.62 107 ASP A O 1
ATOM 861 N N . LEU A 1 108 ? -0.979 -10.699 -5.690 1.00 90.62 108 LEU A N 1
ATOM 862 C CA . LEU A 1 108 ? -1.361 -9.524 -6.465 1.00 90.62 108 LEU A CA 1
ATOM 863 C C . LEU A 1 108 ? -0.109 -8.819 -7.009 1.00 90.62 108 LEU A C 1
ATOM 865 O O . LEU A 1 108 ? 0.673 -8.227 -6.269 1.00 90.62 108 LEU A O 1
ATOM 869 N N . LYS A 1 109 ? 0.079 -8.887 -8.330 1.00 89.56 109 LYS A N 1
ATOM 870 C CA . LYS A 1 109 ? 1.240 -8.301 -9.019 1.00 89.56 109 LYS A CA 1
ATOM 871 C C . LYS A 1 109 ? 1.043 -6.860 -9.453 1.00 89.56 109 LYS A C 1
ATOM 873 O O . LYS A 1 109 ? 2.036 -6.186 -9.699 1.00 89.56 109 LYS A O 1
ATOM 878 N N . THR A 1 110 ? -0.196 -6.388 -9.537 1.00 91.50 110 THR A N 1
ATOM 879 C CA . THR A 1 110 ? -0.517 -5.049 -10.040 1.00 91.50 110 THR A CA 1
ATOM 880 C C . THR A 1 110 ? -1.416 -4.288 -9.064 1.00 91.50 110 THR A C 1
ATOM 882 O O . THR A 1 110 ? -2.236 -4.904 -8.370 1.00 91.50 110 THR A O 1
ATOM 885 N N . PRO A 1 111 ? -1.330 -2.944 -9.008 1.00 89.69 111 PRO A N 1
ATOM 886 C CA . PRO A 1 111 ? -2.236 -2.143 -8.188 1.00 89.69 111 PRO A CA 1
ATOM 887 C C . PRO A 1 111 ? -3.701 -2.330 -8.590 1.00 89.69 111 PRO A C 1
ATOM 889 O O . PRO A 1 111 ? -4.575 -2.356 -7.724 1.00 89.69 111 PRO A O 1
ATOM 892 N N . ARG A 1 112 ? -3.980 -2.525 -9.887 1.00 89.25 112 ARG A N 1
ATOM 893 C CA . ARG A 1 112 ? -5.325 -2.850 -10.372 1.00 89.25 112 ARG A CA 1
ATOM 894 C C . ARG A 1 112 ? -5.860 -4.125 -9.735 1.00 89.25 112 ARG A C 1
ATOM 896 O O . ARG A 1 112 ? -6.996 -4.118 -9.283 1.00 89.25 112 ARG A O 1
ATOM 903 N N . ALA A 1 113 ? -5.044 -5.171 -9.613 1.00 90.19 113 ALA A N 1
ATOM 904 C CA . ALA A 1 113 ? -5.460 -6.411 -8.963 1.00 90.19 113 ALA A CA 1
ATOM 905 C C .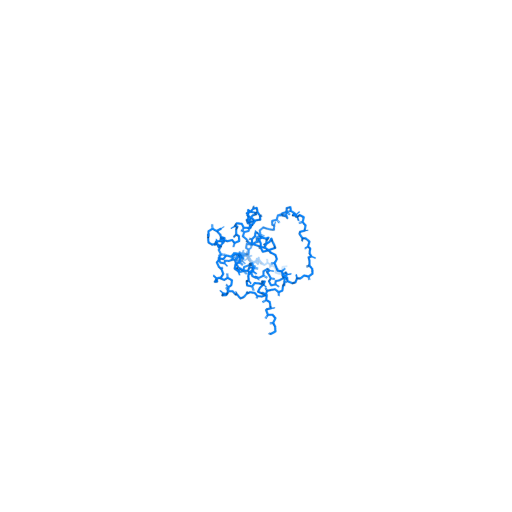 ALA A 1 113 ? -5.808 -6.193 -7.476 1.00 90.19 113 ALA A C 1
ATOM 907 O O . ALA A 1 113 ? -6.767 -6.775 -6.974 1.00 90.19 113 ALA A O 1
ATOM 908 N N . VAL A 1 114 ? -5.091 -5.301 -6.781 1.00 89.12 114 VAL A N 1
ATOM 909 C CA . VAL A 1 114 ? -5.436 -4.888 -5.407 1.00 89.12 114 VAL A CA 1
ATOM 910 C C . VAL A 1 114 ? -6.770 -4.159 -5.364 1.00 89.12 114 VAL A C 1
ATOM 912 O O . VAL A 1 114 ? -7.614 -4.485 -4.532 1.00 89.12 114 VAL A O 1
ATOM 915 N N . LEU A 1 115 ? -6.998 -3.207 -6.269 1.00 88.06 115 LEU A N 1
ATOM 916 C CA . LEU A 1 115 ? -8.281 -2.514 -6.355 1.00 88.06 115 LEU A CA 1
ATOM 917 C C . LEU A 1 115 ? -9.418 -3.469 -6.678 1.00 88.06 115 LEU A C 1
ATOM 919 O O . LEU A 1 115 ? -10.478 -3.326 -6.085 1.00 88.06 115 LEU A O 1
ATOM 923 N N . GLU A 1 116 ? -9.221 -4.422 -7.581 1.00 87.25 116 GLU A N 1
ATOM 924 C CA . GLU A 1 116 ? -10.242 -5.413 -7.907 1.00 87.25 116 GLU A CA 1
ATOM 925 C C . GLU A 1 116 ? -10.530 -6.323 -6.720 1.00 87.25 116 GLU A C 1
ATOM 927 O O . GLU A 1 116 ? -11.696 -6.559 -6.437 1.00 87.25 116 GLU A O 1
ATOM 932 N N . TYR A 1 117 ? -9.507 -6.761 -5.978 1.00 87.50 117 TYR A N 1
ATOM 933 C CA . TYR A 1 117 ? -9.682 -7.561 -4.762 1.00 87.50 117 TYR A CA 1
ATOM 934 C C . TYR A 1 117 ? -10.464 -6.806 -3.677 1.00 87.50 117 TYR A C 1
ATOM 936 O O . TYR A 1 117 ? -11.328 -7.361 -3.002 1.00 87.50 117 TYR A O 1
ATOM 944 N N . VAL A 1 118 ? -10.171 -5.520 -3.509 1.00 84.69 118 VAL A N 1
ATOM 945 C CA . VAL A 1 118 ? -10.800 -4.681 -2.487 1.00 84.69 118 VAL A CA 1
ATOM 946 C C . VAL A 1 118 ? -12.205 -4.238 -2.881 1.00 84.69 118 VAL A C 1
ATOM 948 O O . VAL A 1 118 ? -13.111 -4.209 -2.050 1.00 84.69 118 VAL A O 1
ATOM 951 N N . ASN A 1 119 ? -12.381 -3.870 -4.145 1.00 84.62 119 ASN A N 1
ATOM 952 C CA . ASN A 1 119 ? -13.649 -3.430 -4.702 1.00 84.62 119 ASN A CA 1
ATOM 953 C C . ASN A 1 119 ? -14.442 -4.583 -5.294 1.00 84.62 119 ASN A C 1
ATOM 955 O O . ASN A 1 119 ? -15.379 -4.286 -6.040 1.00 84.62 119 ASN A O 1
ATOM 959 N N . VAL A 1 120 ? -14.092 -5.850 -4.988 1.00 75.31 120 VAL A N 1
ATOM 960 C CA . VAL A 1 120 ? -14.877 -7.015 -5.411 1.00 75.31 120 VAL A CA 1
ATOM 961 C C . VAL A 1 120 ? -16.321 -6.635 -5.147 1.00 75.31 120 VAL A C 1
ATOM 963 O O . VAL A 1 120 ? -16.679 -6.402 -3.984 1.00 75.31 120 VAL A O 1
ATOM 966 N N . PRO A 1 121 ? -17.146 -6.472 -6.201 1.00 54.28 121 PRO A N 1
ATOM 967 C CA . PRO A 1 121 ? -18.538 -6.185 -5.981 1.00 54.28 121 PRO A CA 1
ATOM 968 C C . PRO A 1 121 ? -19.004 -7.359 -5.145 1.00 54.28 121 PRO A C 1
ATOM 970 O O . PRO A 1 121 ? -18.869 -8.506 -5.584 1.00 54.28 121 PRO A O 1
ATOM 973 N N . ALA A 1 122 ? -19.471 -7.074 -3.925 1.00 53.84 122 ALA A N 1
ATOM 974 C CA . ALA A 1 122 ? -20.295 -7.993 -3.168 1.00 53.84 122 ALA A CA 1
ATOM 975 C C . ALA A 1 122 ? -21.454 -8.305 -4.109 1.00 53.84 122 ALA A C 1
ATOM 977 O O . ALA A 1 122 ? -22.423 -7.551 -4.202 1.00 53.84 122 ALA A O 1
ATOM 978 N N . SER A 1 123 ? -21.247 -9.305 -4.958 1.00 40.94 123 SER A N 1
ATOM 979 C CA . SER A 1 123 ? -22.117 -9.644 -6.058 1.00 40.94 123 SER A CA 1
ATOM 980 C C . SER A 1 123 ? -23.270 -10.330 -5.374 1.00 40.94 123 SER A C 1
ATOM 982 O O . SER A 1 123 ? -23.205 -11.510 -5.071 1.00 40.94 123 SER A O 1
ATOM 984 N N . ARG A 1 124 ? -24.203 -9.470 -4.963 1.00 42.88 124 ARG A N 1
ATOM 985 C CA . ARG A 1 124 ? -25.632 -9.651 -4.793 1.00 42.88 124 ARG A CA 1
ATOM 986 C C . ARG A 1 124 ? -26.053 -11.110 -4.636 1.00 42.88 124 ARG A C 1
ATOM 988 O O . ARG A 1 124 ? -26.132 -11.793 -5.646 1.00 42.88 124 ARG A O 1
ATOM 995 N N . ASP A 1 125 ? -26.399 -11.437 -3.390 1.00 34.78 125 ASP A N 1
ATOM 996 C CA . ASP A 1 125 ? -27.398 -12.441 -2.983 1.00 34.78 125 ASP A CA 1
ATOM 997 C C . ASP A 1 125 ? -27.218 -13.866 -3.540 1.00 34.78 125 ASP A C 1
ATOM 999 O O . ASP A 1 125 ? -27.540 -14.113 -4.723 1.00 34.78 125 ASP A O 1
#

pLDDT: mean 72.29, std 17.42, range [34.78, 91.5]

Foldseek 3Di:
DDDDDDDDDDDPPPDDDDDDPPPPPPPDDDDPDDPDPDPDPDLAQDLLNLLVLLCVLVVPPCSNVCPPVQQPAFCVVVVHDLSSLVSSQVCCCVPSVQHDDSVRSVVDGGNVSVSCVRPVPPPDD